Protein AF-A0A518H1W5-F1 (afdb_monomer)

Sequence (74 aa):
MSELMEQAIQKPRQLPEPEQEALASIILQEIEPERHWDELFDRPESAELLARLADRALDGAKQGRARPLDPEGR

pLDDT: mean 90.85, std 7.44, range [58.44, 97.75]

Mean predicted aligned error: 8.39 Å

Structure (mmCIF, N/CA/C/O backbone):
data_AF-A0A518H1W5-F1
#
_entry.id   AF-A0A518H1W5-F1
#
loop_
_atom_site.group_PDB
_atom_site.id
_atom_site.type_symbol
_atom_site.label_atom_id
_atom_site.label_alt_id
_atom_site.label_comp_id
_atom_site.label_asym_id
_atom_site.label_entity_id
_atom_site.label_seq_id
_atom_site.pdbx_PDB_ins_code
_atom_site.Cartn_x
_atom_site.Cartn_y
_atom_site.Cartn_z
_atom_site.occupancy
_atom_site.B_iso_or_equiv
_atom_site.auth_seq_id
_atom_site.auth_comp_id
_atom_site.auth_asym_id
_atom_site.auth_atom_id
_atom_site.pdbx_PDB_model_num
ATOM 1 N N . MET A 1 1 ? -3.323 13.701 16.058 1.00 63.91 1 MET A N 1
ATOM 2 C CA . MET A 1 1 ? -4.402 12.928 15.408 1.00 63.91 1 MET A CA 1
ATOM 3 C C . MET A 1 1 ? -5.208 13.905 14.567 1.00 63.91 1 MET A C 1
ATOM 5 O O . MET A 1 1 ? -5.409 15.013 15.048 1.00 63.91 1 MET A O 1
ATOM 9 N N . SER A 1 2 ? -5.619 13.567 13.343 1.00 94.31 2 SER A N 1
ATOM 10 C CA . SER A 1 2 ? -6.638 14.371 12.649 1.00 94.31 2 SER A CA 1
ATOM 11 C C . SER A 1 2 ? -8.018 14.082 13.249 1.00 94.31 2 SER A C 1
ATOM 13 O O . SER A 1 2 ? -8.227 12.994 13.787 1.00 94.31 2 SER A O 1
ATOM 15 N N . GLU A 1 3 ? -8.964 15.017 13.131 1.00 94.75 3 GLU A N 1
ATOM 16 C CA . GLU A 1 3 ? -10.343 14.823 13.615 1.00 94.75 3 GLU A CA 1
ATOM 17 C C . GLU A 1 3 ? -10.992 13.571 13.006 1.00 94.75 3 GLU A C 1
ATOM 19 O O . GLU A 1 3 ? -11.663 12.803 13.693 1.00 94.75 3 GLU A O 1
ATOM 24 N N . LEU A 1 4 ? -10.734 13.319 11.718 1.00 94.00 4 LEU A N 1
ATOM 25 C CA . LEU A 1 4 ? -11.238 12.140 11.019 1.00 94.00 4 LEU A CA 1
ATOM 26 C C . LEU A 1 4 ? -10.653 10.837 11.584 1.00 94.00 4 LEU A C 1
ATOM 28 O O . LEU A 1 4 ? -11.391 9.878 11.796 1.00 94.00 4 LEU A O 1
ATOM 32 N N . MET A 1 5 ? -9.346 10.806 11.865 1.00 91.12 5 MET A N 1
ATOM 33 C CA . MET A 1 5 ? -8.687 9.633 12.450 1.00 91.12 5 MET A CA 1
ATOM 34 C C . MET A 1 5 ? -9.190 9.365 13.873 1.00 91.12 5 MET A C 1
ATOM 36 O O . MET A 1 5 ? -9.402 8.221 14.2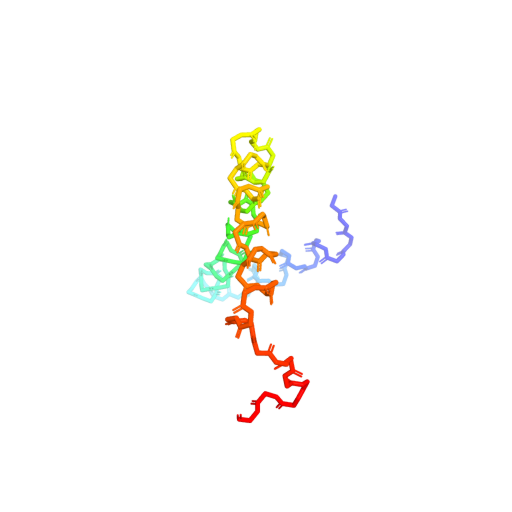64 1.00 91.12 5 MET A O 1
ATOM 40 N N . GLU A 1 6 ? -9.446 10.418 14.646 1.00 93.06 6 GLU A N 1
ATOM 41 C CA . GLU A 1 6 ? -10.017 10.275 15.981 1.00 93.06 6 GLU A CA 1
ATOM 42 C C . GLU A 1 6 ? -11.426 9.665 15.930 1.00 93.06 6 GLU A C 1
ATOM 44 O O . GLU A 1 6 ? -11.718 8.718 16.662 1.00 93.06 6 GLU A O 1
ATOM 49 N N . GLN A 1 7 ? -12.276 10.110 15.000 1.00 91.00 7 GLN A N 1
ATOM 50 C CA . GLN A 1 7 ? -13.593 9.502 14.778 1.00 91.00 7 GLN A CA 1
ATOM 51 C C . GLN A 1 7 ? -13.505 8.043 14.308 1.00 91.00 7 GLN A C 1
ATOM 53 O O . GLN A 1 7 ? -14.299 7.213 14.759 1.00 91.00 7 GLN A O 1
ATOM 58 N N . ALA A 1 8 ? -12.541 7.727 13.439 1.00 89.50 8 ALA A N 1
ATOM 59 C CA . ALA A 1 8 ? -12.302 6.378 12.932 1.00 89.50 8 ALA A CA 1
ATOM 60 C C . ALA A 1 8 ? -11.871 5.393 14.031 1.00 89.50 8 ALA A C 1
ATOM 62 O O . ALA A 1 8 ? -12.132 4.205 13.901 1.00 89.50 8 ALA A O 1
ATOM 63 N N . ILE A 1 9 ? -11.280 5.873 15.132 1.00 91.12 9 ILE A N 1
ATOM 64 C CA . ILE A 1 9 ? -10.943 5.052 16.307 1.00 91.12 9 ILE A CA 1
ATOM 65 C C . ILE A 1 9 ? -12.101 5.013 17.315 1.00 91.12 9 ILE A C 1
ATOM 67 O O . ILE A 1 9 ? -12.370 3.974 17.914 1.00 91.12 9 ILE A O 1
ATOM 71 N N . GLN A 1 10 ? -12.809 6.126 17.527 1.00 94.25 10 GLN A N 1
ATOM 72 C CA . GLN A 1 10 ? -13.860 6.207 18.550 1.00 94.25 10 GLN A CA 1
ATOM 73 C C . GLN A 1 10 ? -15.138 5.447 18.178 1.00 94.25 10 GLN A C 1
ATOM 75 O O . GLN A 1 10 ? -15.759 4.845 19.051 1.00 94.25 10 GLN A O 1
ATOM 80 N N . LYS A 1 11 ? -15.540 5.451 16.901 1.00 92.00 11 LYS A N 1
ATOM 81 C CA . LYS A 1 11 ? -16.755 4.748 16.454 1.00 92.00 11 LYS A CA 1
ATOM 82 C C . LYS A 1 11 ? -16.652 3.223 16.620 1.00 92.00 11 LYS A C 1
ATOM 84 O O . LYS A 1 11 ? -17.574 2.654 17.199 1.00 92.00 11 LYS A O 1
ATOM 89 N N . PRO A 1 12 ? -15.555 2.555 16.213 1.00 92.81 12 PRO A N 1
ATOM 90 C CA . PRO A 1 12 ? -15.410 1.113 16.408 1.00 92.81 12 PRO A CA 1
ATOM 91 C C . PRO A 1 12 ? -15.423 0.687 17.871 1.00 92.81 12 PRO A C 1
ATOM 93 O O . PRO A 1 12 ? -16.006 -0.337 18.193 1.00 92.81 12 PRO A O 1
ATOM 96 N N . ARG A 1 13 ? -14.872 1.497 18.784 1.00 93.56 13 ARG A N 1
ATOM 97 C CA . ARG A 1 13 ? -14.849 1.191 20.229 1.00 93.56 13 ARG A CA 1
ATOM 98 C C . ARG A 1 13 ? -16.234 1.034 20.865 1.00 93.56 13 ARG A C 1
ATOM 100 O O . ARG A 1 13 ? -16.325 0.535 21.982 1.00 93.56 13 ARG A O 1
ATOM 107 N N . GLN A 1 14 ? -17.288 1.500 20.197 1.00 95.38 14 GLN A N 1
ATOM 108 C CA . GLN A 1 14 ? -18.673 1.367 20.654 1.00 95.38 14 GLN A CA 1
ATOM 109 C C . GLN A 1 14 ? -19.319 0.042 20.212 1.00 95.38 14 GLN A C 1
ATOM 111 O O . GLN A 1 14 ? -20.424 -0.263 20.654 1.00 95.38 14 GLN A O 1
ATOM 116 N N . LEU A 1 15 ? -18.657 -0.730 19.343 1.00 95.19 15 LEU A N 1
ATOM 117 C CA . LEU A 1 15 ? -19.145 -2.009 18.828 1.00 95.19 15 LEU A CA 1
ATOM 118 C C . LEU A 1 15 ? -18.828 -3.168 19.793 1.00 95.19 15 LEU A C 1
ATOM 120 O O . LEU A 1 15 ? -17.961 -3.029 20.656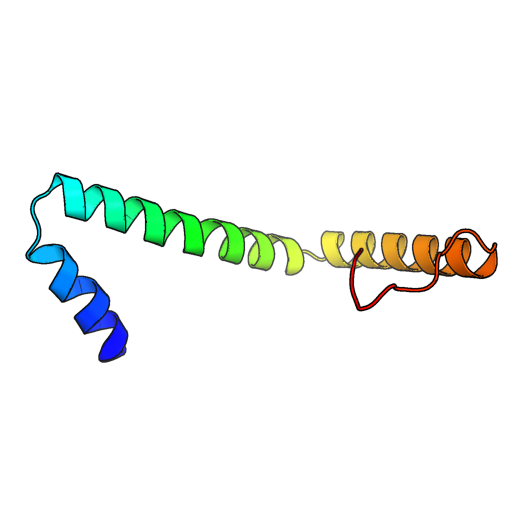 1.00 95.19 15 LEU A O 1
ATOM 124 N N . PRO A 1 16 ? -19.485 -4.331 19.663 1.00 97.75 16 PRO A N 1
ATOM 125 C CA . PRO A 1 16 ? -19.066 -5.561 20.331 1.00 97.75 16 PRO A CA 1
ATOM 126 C C . PRO A 1 16 ? -17.630 -5.967 19.965 1.00 97.75 16 PRO A C 1
ATOM 128 O O . PRO A 1 16 ? -17.175 -5.737 18.848 1.00 97.75 16 PRO A O 1
ATOM 131 N N . GLU A 1 17 ? -16.931 -6.629 20.888 1.00 96.00 17 GLU A N 1
ATOM 132 C CA . GLU A 1 17 ? -15.531 -7.059 20.720 1.00 96.00 17 GLU A CA 1
ATOM 133 C C . GLU A 1 17 ? -15.254 -7.829 19.410 1.00 96.00 17 GLU A C 1
ATOM 135 O O . GLU A 1 17 ? -14.305 -7.458 18.721 1.00 96.00 17 GLU A O 1
ATOM 140 N N . PRO A 1 18 ? -16.100 -8.778 18.955 1.00 96.38 18 PRO A N 1
ATOM 141 C CA . PRO A 1 18 ? -15.863 -9.462 17.680 1.00 96.38 18 PRO A CA 1
ATOM 142 C C . PRO A 1 18 ? -15.866 -8.526 16.462 1.00 96.38 18 PRO A C 1
ATOM 144 O O . PRO A 1 18 ? -15.122 -8.730 15.506 1.00 96.38 18 PRO A O 1
ATOM 147 N N . GLU A 1 19 ? -16.698 -7.483 16.485 1.00 95.62 19 GLU A N 1
ATOM 148 C CA . GLU A 1 19 ? -16.764 -6.492 15.407 1.00 95.62 19 GLU A CA 1
ATOM 149 C C . GLU A 1 19 ? -15.568 -5.533 15.462 1.00 95.62 19 GLU A C 1
ATOM 151 O O . GLU A 1 19 ? -15.054 -5.124 14.419 1.00 95.62 19 GLU A O 1
ATOM 156 N N . GLN A 1 20 ? -15.085 -5.217 16.668 1.00 96.12 20 GLN A N 1
ATOM 157 C CA . GLN A 1 20 ? -13.850 -4.454 16.854 1.00 96.12 20 GLN A CA 1
ATOM 158 C C . GLN A 1 20 ? -12.642 -5.204 16.291 1.00 96.12 20 GLN A C 1
ATOM 160 O O . GLN A 1 20 ? -11.860 -4.615 15.546 1.00 96.12 20 GLN A O 1
ATOM 165 N N . GLU A 1 21 ? -12.504 -6.493 16.608 1.00 95.56 21 GLU A N 1
ATOM 166 C CA . GLU A 1 21 ? -11.414 -7.334 16.106 1.00 95.56 21 GLU A CA 1
ATOM 167 C C . GLU A 1 21 ? -11.465 -7.487 14.584 1.00 95.56 21 GLU A C 1
ATOM 169 O O . GLU A 1 21 ? -10.439 -7.337 13.916 1.00 95.56 21 GLU A O 1
ATOM 174 N N . ALA A 1 22 ? -12.655 -7.716 14.020 1.00 95.25 22 ALA A N 1
ATOM 175 C CA . ALA A 1 22 ? -12.832 -7.814 12.575 1.00 95.25 22 ALA A CA 1
ATOM 176 C C . ALA A 1 22 ? -12.397 -6.523 11.865 1.00 95.25 22 ALA A C 1
ATOM 178 O O . ALA A 1 22 ? -11.646 -6.569 10.889 1.00 95.25 22 ALA A O 1
ATOM 179 N N . LEU A 1 23 ? -12.813 -5.360 12.376 1.00 94.62 23 LEU A N 1
ATOM 180 C CA . LEU A 1 23 ? -12.430 -4.082 11.787 1.00 94.62 23 LEU A CA 1
ATOM 181 C C . LEU A 1 23 ? -10.938 -3.780 11.976 1.00 94.62 23 LEU A C 1
ATOM 183 O O . LEU A 1 23 ? -10.292 -3.297 11.048 1.00 94.62 23 LEU A O 1
ATOM 187 N N . ALA A 1 24 ? -10.376 -4.083 13.149 1.00 93.06 24 ALA A N 1
ATOM 188 C CA . ALA A 1 24 ? -8.949 -3.920 13.405 1.00 93.06 24 ALA A CA 1
ATOM 189 C C . ALA A 1 24 ? -8.111 -4.774 12.444 1.00 93.06 24 ALA A C 1
ATOM 191 O O . ALA A 1 24 ? -7.127 -4.283 11.896 1.00 93.06 24 ALA A O 1
ATOM 192 N N . SER A 1 25 ? -8.531 -6.016 12.184 1.00 93.69 25 SER A N 1
ATOM 193 C CA . SER A 1 25 ? -7.865 -6.898 11.226 1.00 93.69 25 SER A CA 1
ATOM 194 C C . SER A 1 25 ? -7.872 -6.322 9.810 1.00 93.69 25 SER A C 1
ATOM 196 O O . SER A 1 25 ? -6.823 -6.320 9.172 1.00 93.69 25 SER A O 1
ATOM 198 N N . ILE A 1 26 ? -9.003 -5.779 9.346 1.00 91.88 26 ILE A N 1
ATOM 199 C CA . ILE A 1 26 ? -9.104 -5.129 8.028 1.00 91.88 26 ILE A CA 1
ATOM 200 C C . ILE A 1 26 ? -8.174 -3.913 7.956 1.00 91.88 26 ILE A C 1
ATOM 202 O O . ILE A 1 26 ? -7.398 -3.783 7.019 1.00 91.88 26 ILE A O 1
ATOM 206 N N . ILE A 1 27 ? -8.205 -3.037 8.964 1.00 90.44 27 ILE A N 1
ATOM 207 C CA . ILE A 1 27 ? -7.370 -1.826 8.982 1.00 90.44 27 ILE A CA 1
ATOM 208 C C . ILE A 1 27 ? -5.880 -2.186 8.944 1.00 90.44 27 ILE A C 1
ATOM 210 O O . ILE A 1 27 ? -5.119 -1.575 8.198 1.00 90.44 27 ILE A O 1
ATOM 214 N N . LEU A 1 28 ? -5.454 -3.180 9.727 1.00 88.62 28 LEU A N 1
ATOM 215 C CA . LEU A 1 28 ? -4.065 -3.637 9.726 1.00 88.62 28 LEU A CA 1
ATOM 216 C C . LEU A 1 28 ? -3.673 -4.253 8.376 1.00 88.62 28 LEU A C 1
ATOM 218 O O . LEU A 1 28 ? -2.595 -3.949 7.874 1.00 88.62 28 LEU A O 1
ATOM 222 N N . GLN A 1 29 ? -4.561 -5.038 7.759 1.00 88.00 29 GLN A N 1
ATOM 223 C CA . GLN A 1 29 ? -4.342 -5.616 6.430 1.00 88.00 29 GLN A CA 1
ATOM 224 C C . GLN A 1 29 ? -4.248 -4.580 5.312 1.00 88.00 29 GLN A C 1
ATOM 226 O O . GLN A 1 29 ? -3.590 -4.858 4.324 1.00 88.00 29 GLN A O 1
ATOM 231 N N . GLU A 1 30 ? -4.878 -3.415 5.433 1.00 87.12 30 GLU A N 1
ATOM 232 C CA . GLU A 1 30 ? -4.737 -2.344 4.436 1.00 87.12 30 GLU A CA 1
ATOM 233 C C . GLU A 1 30 ? -3.439 -1.544 4.639 1.00 87.12 30 GLU A C 1
ATOM 235 O O . GLU A 1 30 ? -2.845 -1.051 3.684 1.00 87.12 30 GLU A O 1
ATOM 240 N N . ILE A 1 31 ? -2.961 -1.430 5.883 1.00 85.56 31 ILE A N 1
ATOM 241 C CA . ILE A 1 31 ? -1.751 -0.660 6.215 1.00 85.56 31 ILE A CA 1
ATOM 242 C C . ILE A 1 31 ? -0.469 -1.472 5.977 1.00 85.56 31 ILE A C 1
ATOM 244 O O . ILE A 1 31 ? 0.543 -0.909 5.554 1.00 85.56 31 ILE A O 1
ATOM 248 N N . GLU A 1 32 ? -0.472 -2.773 6.280 1.00 78.12 32 GLU A N 1
ATOM 249 C CA . GLU A 1 32 ? 0.723 -3.622 6.179 1.00 78.12 32 GLU A CA 1
ATOM 250 C C . GLU A 1 32 ? 1.286 -3.743 4.750 1.00 78.12 32 GLU A C 1
ATOM 252 O O . GLU A 1 32 ? 2.496 -3.564 4.594 1.00 78.12 32 GLU A O 1
ATOM 257 N N . PRO A 1 33 ? 0.478 -3.993 3.699 1.00 77.06 33 PRO A N 1
ATOM 258 C CA . PRO A 1 33 ? 0.964 -4.070 2.327 1.00 77.06 33 PRO A CA 1
ATOM 259 C C . PRO A 1 33 ? 1.578 -2.755 1.861 1.00 77.06 33 PRO A C 1
ATOM 261 O O . PRO A 1 33 ? 2.646 -2.781 1.259 1.00 77.06 33 PRO A O 1
ATOM 264 N N . GLU A 1 34 ? 0.952 -1.617 2.173 1.00 77.88 34 GLU A N 1
ATOM 265 C CA . GLU A 1 34 ? 1.447 -0.298 1.762 1.00 77.88 34 GLU A CA 1
ATOM 266 C C . GLU A 1 34 ? 2.805 0.005 2.404 1.00 77.88 34 GLU A C 1
ATOM 268 O O . GLU A 1 34 ? 3.770 0.329 1.715 1.00 77.88 34 GLU A O 1
ATOM 273 N N . ARG A 1 35 ? 2.931 -0.228 3.718 1.00 80.62 35 ARG A N 1
ATOM 274 C CA . ARG A 1 35 ? 4.215 -0.078 4.417 1.00 80.62 35 ARG A CA 1
ATOM 275 C C . ARG A 1 35 ? 5.284 -1.016 3.883 1.00 80.62 35 ARG A C 1
ATOM 277 O O . ARG A 1 35 ? 6.442 -0.626 3.780 1.00 80.62 35 ARG A O 1
ATOM 284 N N . HIS A 1 36 ? 4.911 -2.249 3.559 1.00 83.19 36 HIS A N 1
ATOM 285 C CA . HIS A 1 36 ? 5.854 -3.204 3.001 1.00 83.19 36 HIS A CA 1
ATOM 286 C C . HIS A 1 36 ? 6.376 -2.750 1.633 1.00 83.19 36 HIS A C 1
ATOM 288 O O . HIS A 1 36 ? 7.567 -2.891 1.360 1.00 83.19 36 HIS A O 1
ATOM 294 N N . TRP A 1 37 ? 5.513 -2.179 0.789 1.00 84.31 37 TRP A N 1
ATOM 295 C CA . TRP A 1 37 ? 5.927 -1.601 -0.485 1.00 84.31 37 TRP A CA 1
ATOM 296 C C . TRP A 1 37 ? 6.842 -0.395 -0.296 1.00 84.31 37 TRP A C 1
ATOM 298 O O . TRP A 1 37 ? 7.903 -0.378 -0.916 1.00 84.31 37 TRP A O 1
ATOM 308 N N . ASP A 1 38 ? 6.501 0.542 0.588 1.00 87.25 38 ASP A N 1
ATOM 309 C CA . ASP A 1 38 ? 7.359 1.690 0.913 1.00 87.25 38 ASP A CA 1
ATOM 310 C C . ASP A 1 38 ? 8.757 1.229 1.357 1.00 87.25 38 ASP A C 1
ATOM 312 O O . ASP A 1 38 ? 9.775 1.622 0.786 1.00 87.25 38 ASP A O 1
ATOM 316 N N . GLU A 1 39 ? 8.816 0.294 2.310 1.00 88.19 39 GLU A N 1
ATOM 317 C CA . GLU A 1 39 ? 10.072 -0.268 2.813 1.00 88.19 39 GLU A CA 1
ATOM 318 C C . GLU A 1 39 ? 10.870 -1.033 1.752 1.00 88.19 39 GLU A C 1
ATOM 320 O O . GLU A 1 39 ? 12.099 -1.114 1.838 1.00 88.19 39 GLU A O 1
ATOM 325 N N . LEU A 1 40 ? 10.197 -1.673 0.793 1.00 90.12 40 LEU A N 1
ATOM 326 C CA . LEU A 1 40 ? 10.856 -2.343 -0.321 1.00 90.12 40 LEU A CA 1
ATOM 327 C C . LEU A 1 40 ? 11.386 -1.322 -1.327 1.00 90.12 40 LEU A C 1
ATOM 329 O O . LEU A 1 40 ? 12.523 -1.471 -1.769 1.00 90.12 40 LEU A O 1
ATOM 333 N N . PHE A 1 41 ? 10.608 -0.303 -1.687 1.00 90.06 41 PHE A N 1
ATOM 334 C CA . PHE A 1 41 ? 10.998 0.698 -2.680 1.00 90.06 41 PHE A CA 1
ATOM 335 C C . PHE A 1 41 ? 12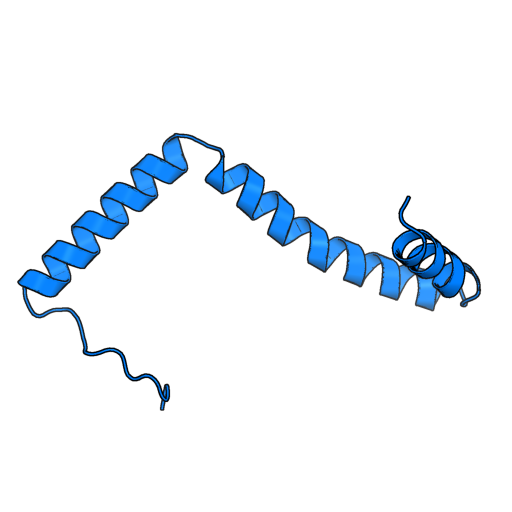.084 1.657 -2.177 1.00 90.06 41 PHE A C 1
ATOM 337 O O . PHE A 1 41 ? 12.897 2.098 -2.988 1.00 90.06 41 PHE A O 1
ATOM 344 N N . ASP A 1 42 ? 12.181 1.893 -0.866 1.00 93.31 42 ASP A N 1
ATOM 345 C CA . ASP A 1 42 ? 13.252 2.693 -0.251 1.00 93.31 42 ASP A CA 1
ATOM 346 C C . ASP A 1 42 ? 14.643 2.031 -0.328 1.00 93.31 42 ASP A C 1
ATOM 348 O O . ASP A 1 42 ? 15.673 2.686 -0.138 1.00 93.31 42 ASP A O 1
ATOM 352 N N . ARG A 1 43 ? 14.711 0.725 -0.615 1.00 93.81 43 ARG A N 1
ATOM 353 C CA . ARG A 1 4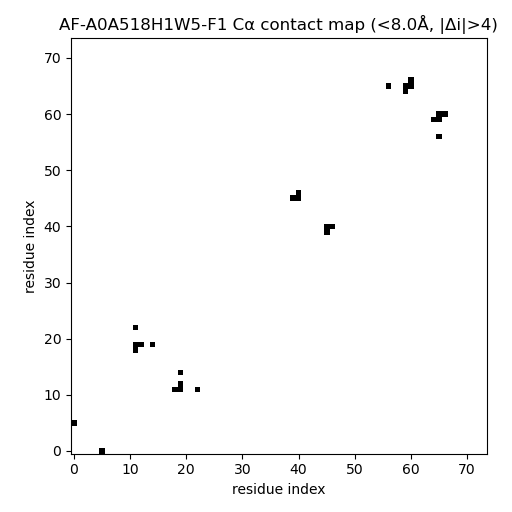3 ? 15.979 -0.012 -0.711 1.00 93.81 43 ARG A CA 1
ATOM 354 C C . ARG A 1 43 ? 16.679 0.265 -2.049 1.00 93.81 43 ARG A C 1
ATOM 356 O O . ARG A 1 43 ? 16.060 0.084 -3.102 1.00 93.81 43 ARG A O 1
ATOM 363 N N . PRO A 1 44 ? 17.984 0.602 -2.060 1.00 92.62 44 PRO A N 1
ATOM 364 C CA . PRO A 1 44 ? 18.742 0.813 -3.299 1.00 92.62 44 PRO A CA 1
ATOM 365 C C . PRO A 1 44 ? 18.692 -0.374 -4.276 1.00 92.62 44 PRO A C 1
ATOM 367 O O . PRO A 1 44 ? 18.653 -0.185 -5.493 1.00 92.62 44 PRO A O 1
ATOM 370 N N . GLU A 1 45 ? 18.649 -1.601 -3.757 1.00 95.62 45 GLU A N 1
ATOM 371 C CA . GLU A 1 45 ? 18.582 -2.837 -4.539 1.00 95.62 45 GLU A CA 1
ATOM 372 C C . GLU A 1 45 ? 17.289 -2.936 -5.360 1.00 95.62 45 GLU A C 1
ATOM 374 O O . GLU A 1 45 ? 17.293 -3.481 -6.467 1.00 95.62 45 GLU A O 1
ATOM 379 N N . SER A 1 46 ? 16.187 -2.379 -4.852 1.00 95.19 46 SER A N 1
ATOM 380 C CA . 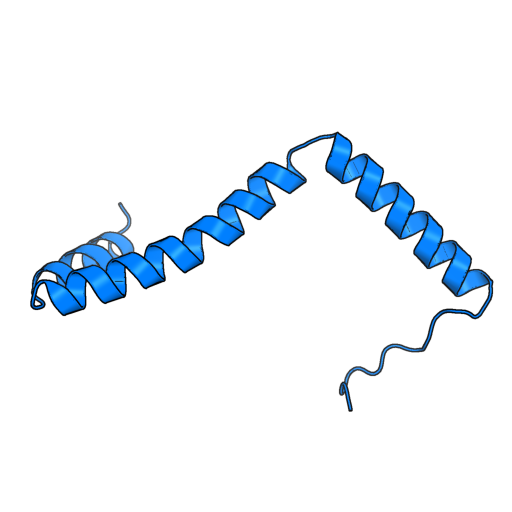SER A 1 46 ? 14.911 -2.336 -5.569 1.00 95.19 46 SER A CA 1
ATOM 381 C C . SER A 1 46 ? 14.985 -1.405 -6.772 1.00 95.19 46 SER A C 1
ATOM 383 O O . SER A 1 46 ? 14.511 -1.768 -7.848 1.00 95.19 46 SER A O 1
ATOM 385 N N . ALA A 1 47 ? 15.644 -0.251 -6.640 1.00 93.25 47 ALA A N 1
ATOM 386 C CA . ALA A 1 47 ? 15.867 0.656 -7.763 1.00 93.25 47 ALA A CA 1
ATOM 387 C C . ALA A 1 47 ? 16.714 -0.006 -8.864 1.00 93.25 47 ALA A C 1
ATOM 389 O O . ALA A 1 47 ? 16.382 0.088 -10.048 1.00 93.25 47 ALA A O 1
ATOM 390 N N . GLU A 1 48 ? 17.765 -0.741 -8.487 1.00 96.00 48 GLU A N 1
ATOM 391 C CA . GLU A 1 48 ? 18.588 -1.488 -9.442 1.00 96.00 48 GLU A CA 1
ATOM 392 C C . GLU A 1 48 ? 17.796 -2.609 -10.137 1.00 96.00 48 GLU A C 1
ATOM 394 O O . GLU A 1 48 ? 17.880 -2.781 -11.359 1.00 96.00 48 GLU A O 1
ATOM 399 N N . LEU A 1 49 ? 16.991 -3.362 -9.384 1.00 96.75 49 LEU A N 1
ATOM 400 C CA . LEU A 1 49 ? 16.134 -4.407 -9.937 1.00 96.75 49 LEU A CA 1
ATOM 401 C C . LEU A 1 49 ? 15.110 -3.834 -10.927 1.00 96.75 49 LEU A C 1
ATOM 403 O O . LEU A 1 49 ? 14.942 -4.384 -12.020 1.00 96.75 49 LEU A O 1
ATOM 407 N N . LEU A 1 50 ? 14.451 -2.732 -10.565 1.00 96.44 50 LEU A N 1
ATOM 408 C CA . LEU A 1 50 ? 13.475 -2.049 -11.413 1.00 96.44 50 LEU A CA 1
ATOM 409 C C . LEU A 1 50 ? 14.120 -1.498 -12.686 1.00 96.44 50 LEU A C 1
ATOM 411 O O . LEU A 1 50 ? 13.550 -1.668 -13.762 1.00 96.44 50 LEU A O 1
ATOM 415 N N . ALA A 1 51 ? 15.327 -0.932 -12.601 1.00 96.75 51 ALA A N 1
ATOM 416 C CA . ALA A 1 51 ? 16.075 -0.484 -13.775 1.00 96.75 51 ALA A CA 1
ATOM 417 C C . ALA A 1 51 ? 16.346 -1.647 -14.745 1.00 96.75 51 ALA A C 1
ATOM 419 O O . ALA A 1 51 ? 16.009 -1.570 -15.926 1.00 96.75 51 ALA A O 1
ATOM 420 N N . ARG A 1 52 ? 16.830 -2.790 -14.238 1.00 97.56 52 ARG A N 1
ATOM 421 C CA . ARG A 1 52 ? 17.058 -3.996 -15.058 1.00 97.56 52 ARG A CA 1
ATOM 422 C C . ARG A 1 52 ? 15.768 -4.563 -15.659 1.00 97.56 52 ARG A C 1
ATOM 424 O O . ARG A 1 52 ? 15.792 -5.187 -16.722 1.00 97.56 52 ARG A O 1
ATOM 431 N N . LEU A 1 53 ? 14.640 -4.440 -14.962 1.00 97.25 53 LEU A N 1
ATOM 432 C CA . LEU A 1 53 ? 13.330 -4.838 -15.485 1.00 97.25 53 LEU A CA 1
ATOM 433 C C . LEU A 1 53 ? 12.876 -3.902 -16.608 1.00 97.25 53 LEU A C 1
ATOM 435 O O . LEU A 1 53 ? 12.427 -4.390 -17.646 1.00 97.25 53 LEU A O 1
ATOM 439 N N . ALA A 1 54 ? 13.050 -2.592 -16.430 1.00 96.62 54 ALA A N 1
ATOM 440 C CA . ALA A 1 54 ? 12.734 -1.587 -17.435 1.00 96.62 54 ALA A CA 1
ATOM 441 C C . ALA A 1 54 ? 13.570 -1.783 -18.708 1.00 96.62 54 ALA A C 1
ATOM 443 O O . ALA A 1 54 ? 13.004 -1.845 -19.798 1.00 96.62 54 ALA A O 1
ATOM 444 N N . ASP A 1 55 ? 14.882 -1.993 -18.576 1.00 97.69 55 ASP A N 1
ATOM 445 C CA . ASP A 1 55 ? 15.769 -2.262 -19.714 1.00 97.69 55 ASP A CA 1
ATOM 446 C C . ASP A 1 55 ? 15.314 -3.495 -20.505 1.00 97.69 55 ASP A C 1
ATOM 448 O O . ASP A 1 55 ? 15.160 -3.444 -21.727 1.00 97.69 55 ASP A O 1
ATOM 452 N N . ARG A 1 56 ? 14.996 -4.597 -19.808 1.00 96.44 56 ARG A N 1
ATOM 453 C CA . ARG A 1 56 ? 14.474 -5.815 -20.449 1.00 96.44 56 ARG A CA 1
ATOM 454 C C . ARG A 1 56 ? 13.147 -5.582 -21.164 1.00 96.44 56 ARG A C 1
ATOM 456 O O . ARG A 1 56 ? 12.941 -6.132 -22.247 1.00 96.44 56 ARG A O 1
ATOM 463 N N . ALA A 1 57 ? 12.249 -4.798 -20.575 1.00 95.31 57 ALA A N 1
ATOM 464 C CA . ALA A 1 57 ? 10.968 -4.471 -21.190 1.00 95.31 57 ALA A CA 1
ATOM 465 C C . ALA A 1 57 ? 11.158 -3.631 -22.462 1.00 95.31 57 ALA A C 1
ATOM 467 O O . ALA A 1 57 ? 10.565 -3.942 -23.497 1.00 95.31 57 ALA A O 1
ATOM 468 N N . LEU A 1 58 ? 12.032 -2.620 -22.413 1.00 95.56 58 LEU A N 1
ATOM 469 C CA . LEU A 1 58 ? 12.371 -1.774 -23.558 1.00 95.56 58 LEU A CA 1
ATOM 470 C C . LEU A 1 58 ? 13.019 -2.580 -24.686 1.00 95.56 58 LEU A C 1
ATOM 472 O O . LEU A 1 58 ? 12.653 -2.418 -25.850 1.00 95.56 58 LEU A O 1
ATOM 476 N N . ASP A 1 59 ? 13.942 -3.480 -24.363 1.00 97.00 59 ASP A N 1
ATOM 477 C CA . ASP A 1 59 ? 14.568 -4.347 -25.359 1.00 97.00 59 ASP A CA 1
ATO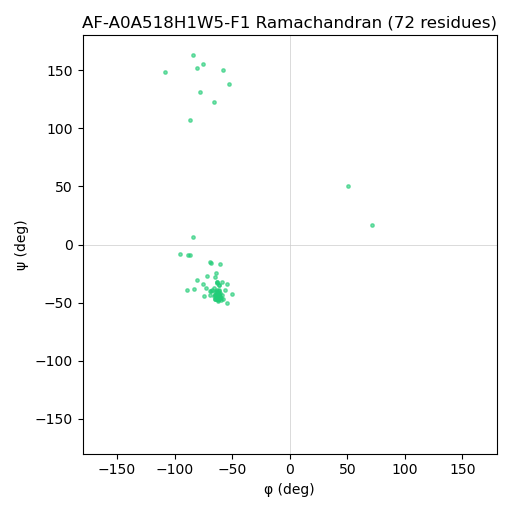M 478 C C . ASP A 1 59 ? 13.578 -5.352 -25.952 1.00 97.00 59 ASP A C 1
ATOM 480 O O . ASP A 1 59 ? 13.567 -5.566 -27.165 1.00 97.00 59 ASP A O 1
ATOM 484 N N . GLY A 1 60 ? 12.685 -5.910 -25.132 1.00 95.25 60 GLY A N 1
ATOM 485 C CA . GLY A 1 60 ? 11.574 -6.730 -25.608 1.00 95.25 60 GLY A CA 1
ATOM 486 C C . GLY A 1 60 ? 10.665 -5.967 -26.574 1.00 95.25 60 GLY A C 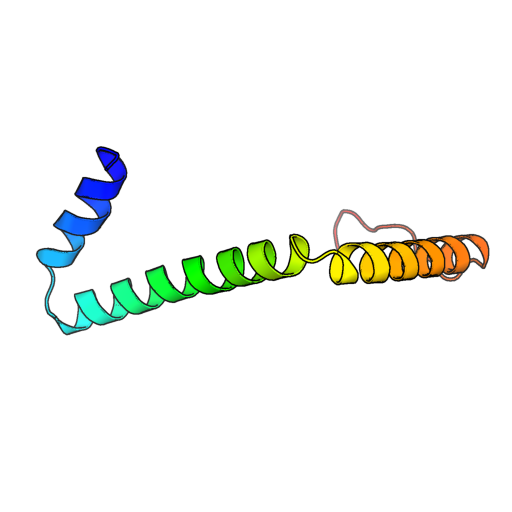1
ATOM 487 O O . GLY A 1 60 ? 10.310 -6.496 -27.629 1.00 95.25 60 GLY A O 1
ATOM 488 N N . ALA A 1 61 ? 10.341 -4.710 -26.267 1.00 93.19 61 ALA A N 1
ATOM 489 C CA . ALA A 1 61 ? 9.555 -3.848 -27.142 1.00 93.19 61 ALA A CA 1
ATOM 490 C C . ALA A 1 61 ? 10.263 -3.567 -28.475 1.00 93.19 61 ALA A C 1
ATOM 492 O O . ALA A 1 61 ? 9.658 -3.749 -29.531 1.00 93.19 61 ALA A O 1
ATOM 493 N N . LYS A 1 62 ? 11.559 -3.223 -28.449 1.00 94.62 62 LYS A N 1
ATOM 494 C CA . LYS A 1 62 ? 12.376 -3.035 -29.665 1.00 94.62 62 LYS A CA 1
ATOM 495 C C . LYS A 1 62 ? 12.435 -4.295 -30.534 1.00 94.62 62 LYS A C 1
ATOM 497 O O . LYS A 1 62 ? 12.504 -4.198 -31.753 1.00 94.62 62 LYS A O 1
ATOM 502 N N . GLN A 1 63 ? 12.387 -5.475 -29.915 1.00 96.50 63 GLN A N 1
ATOM 503 C CA . GLN A 1 63 ? 12.373 -6.775 -30.595 1.00 96.50 63 GLN A CA 1
ATOM 504 C C . GLN A 1 63 ? 10.970 -7.212 -31.055 1.00 96.50 63 GLN A C 1
ATOM 506 O O . GLN A 1 63 ? 10.804 -8.347 -31.499 1.00 96.50 63 GLN A O 1
ATOM 511 N N . GLY A 1 64 ? 9.949 -6.357 -30.924 1.00 94.25 64 GLY A N 1
ATOM 512 C CA . GLY A 1 64 ? 8.574 -6.669 -31.325 1.00 94.25 64 GLY A CA 1
ATOM 513 C C . GLY A 1 64 ? 7.867 -7.679 -30.415 1.00 94.25 64 GLY A C 1
ATOM 514 O O . GLY A 1 64 ? 6.862 -8.261 -30.811 1.00 94.25 64 GLY A O 1
ATOM 515 N N . ARG A 1 65 ? 8.382 -7.914 -29.199 1.00 94.25 65 ARG A N 1
ATOM 516 C CA . ARG A 1 65 ? 7.767 -8.807 -28.198 1.00 94.25 65 ARG A CA 1
ATOM 517 C C . ARG A 1 65 ? 6.750 -8.096 -27.303 1.00 94.25 65 ARG A C 1
ATOM 519 O O . ARG A 1 65 ? 6.058 -8.760 -26.536 1.00 94.25 65 ARG A O 1
ATOM 526 N N . ALA A 1 66 ? 6.664 -6.769 -27.380 1.00 90.94 66 ALA A N 1
ATOM 527 C CA . ALA A 1 66 ? 5.623 -6.006 -26.703 1.00 90.94 66 ALA A CA 1
ATOM 528 C C . ALA A 1 66 ? 4.314 -6.045 -27.498 1.00 90.94 66 ALA A C 1
ATOM 530 O O . ALA A 1 66 ? 4.313 -6.162 -28.724 1.00 90.94 66 ALA A O 1
ATOM 531 N N . ARG A 1 67 ? 3.193 -5.924 -26.787 1.00 88.12 67 ARG A N 1
ATOM 532 C CA . ARG A 1 67 ? 1.864 -5.775 -27.382 1.00 88.12 67 ARG A CA 1
ATOM 533 C C . ARG A 1 67 ? 1.374 -4.344 -27.169 1.00 88.12 67 ARG A C 1
ATOM 535 O O . ARG A 1 67 ? 1.735 -3.747 -26.152 1.00 88.12 67 ARG A O 1
ATOM 542 N N . PRO A 1 68 ? 0.566 -3.795 -28.091 1.00 87.94 68 PRO A N 1
ATOM 543 C CA . PRO A 1 68 ? -0.164 -2.563 -27.833 1.00 87.94 68 PRO A CA 1
ATOM 544 C C . PRO A 1 68 ? -0.962 -2.688 -26.533 1.00 87.94 68 PRO A C 1
ATOM 546 O O . PRO A 1 68 ? -1.556 -3.736 -26.274 1.00 87.94 68 PRO A O 1
ATOM 549 N N . LEU A 1 69 ? -0.951 -1.631 -25.723 1.00 88.12 69 LEU A N 1
ATOM 550 C CA . LEU A 1 69 ? -1.811 -1.545 -24.550 1.00 88.12 69 LEU A CA 1
ATOM 551 C C . LEU A 1 69 ? -3.265 -1.487 -25.029 1.00 88.12 69 LEU A C 1
ATOM 553 O O . LEU A 1 69 ? -3.606 -0.589 -25.797 1.00 88.12 69 LEU A O 1
ATOM 557 N N . ASP A 1 70 ? -4.097 -2.429 -24.586 1.00 89.56 70 ASP A N 1
ATOM 558 C CA . ASP A 1 70 ? -5.550 -2.328 -24.718 1.00 89.56 70 ASP A CA 1
ATOM 559 C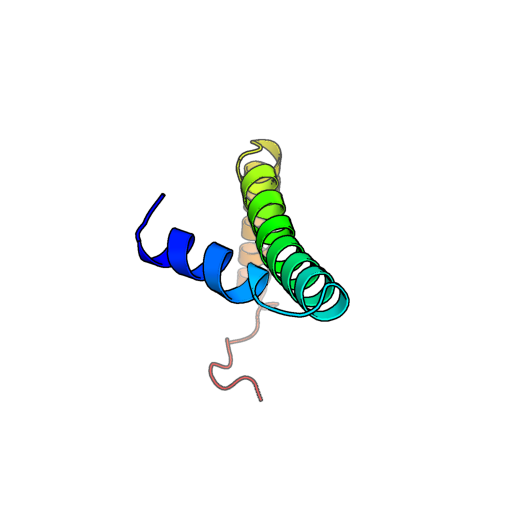 C . ASP A 1 70 ? -6.094 -1.546 -23.512 1.00 89.56 70 ASP A C 1
ATOM 561 O O . ASP A 1 70 ? -6.095 -2.078 -22.398 1.00 89.56 70 ASP A O 1
ATOM 565 N N . PRO A 1 71 ? -6.522 -0.285 -23.691 1.00 84.25 71 PRO A N 1
ATOM 566 C CA . PRO A 1 71 ? -7.035 0.527 -22.596 1.00 84.25 71 PRO A CA 1
ATOM 567 C C . PRO A 1 71 ? -8.390 0.039 -22.061 1.00 84.25 71 PRO A C 1
ATOM 569 O O . PRO A 1 71 ? -8.778 0.460 -20.974 1.00 84.25 71 PRO A O 1
ATOM 572 N N . GLU A 1 72 ? -9.108 -0.827 -22.785 1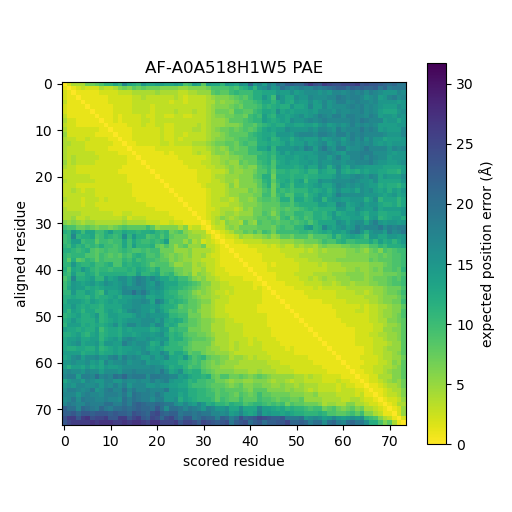.00 88.50 72 GLU A N 1
ATOM 573 C CA . GLU A 1 72 ? -10.384 -1.396 -22.332 1.00 88.50 72 GLU A CA 1
ATOM 574 C C . GLU A 1 72 ? -10.239 -2.773 -21.669 1.00 88.50 72 GLU A C 1
ATOM 576 O O . GLU A 1 72 ? -11.207 -3.258 -21.085 1.00 88.50 72 GLU A O 1
ATOM 581 N N . GLY A 1 73 ? -9.046 -3.378 -21.722 1.00 67.56 73 GLY A N 1
ATOM 582 C CA . GLY A 1 73 ? -8.711 -4.625 -21.034 1.00 67.56 73 GLY A CA 1
ATOM 583 C C . GLY A 1 73 ? -9.713 -5.758 -21.267 1.00 67.56 73 GLY A C 1
ATOM 584 O O . GLY A 1 73 ? -10.188 -6.337 -20.287 1.00 67.56 73 GLY A O 1
ATOM 585 N N . ARG A 1 74 ? -10.068 -6.047 -22.527 1.00 58.44 74 ARG A N 1
ATOM 586 C CA . ARG A 1 74 ? -10.988 -7.152 -22.856 1.00 58.44 74 ARG A CA 1
ATOM 587 C C . ARG A 1 74 ? -10.277 -8.478 -23.108 1.00 58.44 74 ARG A C 1
ATOM 589 O O . ARG A 1 74 ? -9.185 -8.483 -23.718 1.00 58.44 74 ARG A O 1
#

Organism: NCBI:txid2527974

Foldseek 3Di:
DDPVVVCVVVVLVVDPPVSNVVVVVVVCVVPVVVVVVVVQCPDPVNVVVVVVVVVVVVVCVVVVNDDPDDPVPD

Solvent-accessible surface area (backbone atoms only — not comparable to full-atom values): 4426 Å² total; per-residue (Å²): 129,53,74,66,58,50,50,67,56,56,58,46,71,75,49,60,68,72,59,33,52,54,51,50,51,52,55,49,62,62,48,50,59,54,52,51,48,53,63,45,62,73,34,70,68,43,53,54,52,50,50,57,49,50,53,52,51,53,53,35,41,77,70,66,71,54,73,84,85,63,93,80,73,126

Secondary structure (DSSP, 8-state):
--HHHHHHHHTGGGS-HHHHHHHHHHHHHHHHHHHHHHHHHTSHHHHHHHHHHHHHHHHHHHTT------TT--

Radius of gyration: 21.24 Å; Cα contacts (8 Å, |Δi|>4): 14; chains: 1; bounding box: 38×24×52 Å